Protein 2CVI (pdb70)

Secondary structure (DSSP, 8-state):
-EEEEEEEEE-TT-HHHHHHHHHTSTTEEEEEE-BSS-SEEEEEEESSHHHHHHIIIIIGGG-TTEEEEEEEEEEEETTTT--/-EEEEEEEEESTT-HHHHHHHHHTSTTEEEEEEEESSSSEEEEEEESSHHHHHHHHHHTGGG-TTEEEEEEEEEE--TTTT--

B-factor: mean 21.87, std 7.68, range [12.32, 64.28]

Structure (mmCIF, N/CA/C/O backbone):
data_2CVI
#
_entry.id   2CVI
#
_cell.length_a   61.972
_cell.length_b   61.972
_cell.length_c   75.797
_cell.angle_alpha   90.00
_cell.angle_beta   90.00
_cell.angle_gamma   120.00
#
_symmetry.space_group_name_H-M   'P 32 2 1'
#
loop_
_entity.id
_entity.type
_entity.pdbx_description
1 polymer '75aa long hypothetical regulatory protein AsnC'
2 non-polymer 'POTASSIUM ION'
3 non-polymer (4S)-2-METHYL-2,4-PENTANEDIOL
4 water water
#
loop_
_atom_site.group_PDB
_atom_site.id
_atom_site.type_symbol
_atom_site.label_atom_id
_atom_site.label_alt_id
_atom_site.label_comp_id
_atom_site.label_asym_id
_atom_site.label_entity_id
_atom_site.label_seq_id
_atom_site.pdbx_PDB_ins_code
_atom_site.Cartn_x
_atom_site.Cartn_y
_atom_site.Cartn_z
_atom_site.occupancy
_atom_site.B_iso_or_equiv
_atom_site.auth_seq_id
_atom_site.auth_comp_id
_atom_site.auth_asym_id
_atom_site.auth_atom_id
_atom_site.pdbx_PDB_model_num
ATOM 1 N N . MET A 1 1 ? -30.466 22.768 -3.684 1.00 27.40 1 MET A N 1
ATOM 2 C CA . MET A 1 1 ? -31.586 21.793 -3.523 1.00 25.15 1 MET A CA 1
ATOM 3 C C . MET A 1 1 ? -31.038 20.645 -2.662 1.00 24.60 1 MET A C 1
ATOM 4 O O . MET A 1 1 ? -29.851 20.322 -2.757 1.00 25.39 1 MET A O 1
ATOM 9 N N . VAL A 1 2 ? -31.889 20.074 -1.808 1.00 19.97 2 VAL A N 1
ATOM 10 C CA . VAL A 1 2 ? -31.496 18.949 -0.955 1.00 19.09 2 VAL A CA 1
ATOM 11 C C . VAL A 1 2 ? -32.066 17.674 -1.567 1.00 17.51 2 VAL A C 1
ATOM 12 O O . VAL A 1 2 ? -33.227 17.649 -1.986 1.00 17.74 2 VAL A O 1
ATOM 16 N N . THR A 1 3 ? -31.258 16.614 -1.602 1.00 17.45 3 THR A N 1
ATOM 17 C CA . THR A 1 3 ? -31.646 15.330 -2.152 1.00 16.06 3 THR A CA 1
ATOM 18 C C . THR A 1 3 ? -31.557 14.318 -1.012 1.00 14.65 3 THR A C 1
ATOM 19 O O . THR A 1 3 ? -30.573 14.288 -0.283 1.00 15.01 3 THR A O 1
ATOM 23 N N . ALA A 1 4 ? -32.587 13.496 -0.869 1.00 14.85 4 ALA A N 1
ATOM 24 C CA . ALA A 1 4 ? -32.570 12.512 0.213 1.00 13.96 4 ALA A CA 1
ATOM 25 C C . ALA A 1 4 ? -33.344 11.261 -0.149 1.00 14.24 4 ALA A C 1
ATOM 26 O O . ALA A 1 4 ? -34.189 11.279 -1.027 1.00 14.28 4 ALA A O 1
ATOM 28 N N . PHE A 1 5 ? -33.010 10.159 0.509 1.00 12.77 5 PHE A N 1
ATOM 29 C CA . PHE A 1 5 ? -33.750 8.921 0.336 1.00 12.87 5 PHE A CA 1
ATOM 30 C C . PHE A 1 5 ? -34.427 8.645 1.666 1.00 15.22 5 PHE A C 1
ATOM 31 O O . PHE A 1 5 ? -33.771 8.671 2.715 1.00 16.72 5 PHE A O 1
ATOM 39 N N . ILE A 1 6 ? -35.735 8.431 1.626 1.00 14.43 6 ILE A N 1
ATOM 40 C CA . ILE A 1 6 ? -36.474 8.131 2.854 1.00 14.35 6 ILE A CA 1
ATOM 41 C C . ILE A 1 6 ? -36.816 6.632 2.815 1.00 13.58 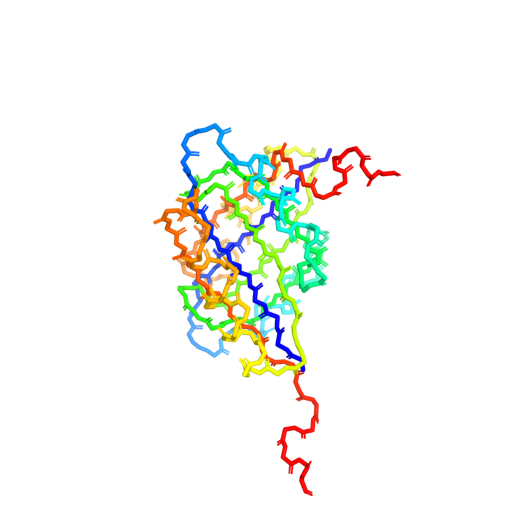6 ILE A C 1
ATOM 42 O O . ILE A 1 6 ? -37.498 6.191 1.871 1.00 14.54 6 ILE A O 1
ATOM 47 N N . LEU A 1 7 ? -36.335 5.862 3.787 1.00 12.78 7 LEU A N 1
ATOM 48 C CA . LEU A 1 7 ? -36.589 4.419 3.865 1.00 13.78 7 LEU A CA 1
ATOM 49 C C . LEU A 1 7 ? -37.774 4.257 4.793 1.00 13.76 7 LEU A C 1
ATOM 50 O O . LEU A 1 7 ? -37.769 4.810 5.892 1.00 14.55 7 LEU A O 1
ATOM 55 N N . MET A 1 8 ? -38.781 3.502 4.364 1.00 12.66 8 MET A N 1
ATOM 56 C CA . MET A 1 8 ? -40.017 3.379 5.118 1.00 13.08 8 MET A CA 1
ATOM 57 C C . MET A 1 8 ? -40.459 1.983 5.469 1.00 13.67 8 MET A C 1
ATOM 58 O O . MET A 1 8 ? -40.279 1.046 4.683 1.00 13.58 8 MET A O 1
ATOM 63 N N . VAL A 1 9 ? -41.055 1.866 6.665 1.00 14.32 9 VAL A N 1
ATOM 64 C CA . VAL A 1 9 ? -41.676 0.622 7.150 1.00 16.22 9 VAL A CA 1
ATOM 65 C C . VAL A 1 9 ? -43.156 0.930 7.008 1.00 16.95 9 VAL A C 1
ATOM 66 O O . VAL A 1 9 ? -43.644 1.978 7.426 1.00 16.43 9 VAL A O 1
ATOM 70 N N . THR A 1 10 ? -43.910 0.063 6.356 1.00 16.32 10 THR A N 1
ATOM 71 C CA . THR A 1 10 ? -45.323 0.321 6.205 1.00 16.49 10 THR A CA 1
ATOM 72 C C . THR A 1 10 ? -46.129 -0.876 6.672 1.00 17.02 10 THR A C 1
ATOM 73 O O . THR A 1 10 ? -45.598 -1.982 6.768 1.00 17.13 10 THR A O 1
ATOM 77 N N . ALA A 1 11 ? -47.392 -0.631 6.967 1.00 17.51 11 ALA A N 1
ATOM 78 C CA . ALA A 1 11 ? -48.313 -1.711 7.323 1.00 18.65 11 ALA A CA 1
ATOM 79 C C . ALA A 1 11 ? -48.404 -2.581 6.056 1.00 19.82 11 ALA A C 1
ATOM 80 O O . ALA A 1 11 ? -48.353 -2.080 4.937 1.00 17.80 11 ALA A O 1
ATOM 82 N N . ALA A 1 12 ? -48.563 -3.888 6.230 1.00 19.47 12 ALA A N 1
ATOM 83 C CA . ALA A 1 12 ? -48.611 -4.767 5.047 1.00 20.69 12 ALA A CA 1
ATOM 84 C C . ALA A 1 12 ? -49.848 -4.539 4.155 1.00 23.50 12 ALA A C 1
ATOM 85 O O . ALA A 1 12 ? -50.933 -4.293 4.658 1.00 25.09 12 ALA A O 1
ATOM 87 N N . GLY A 1 13 ? -49.632 -4.593 2.834 1.00 24.70 13 GLY A N 1
ATOM 88 C CA . GLY A 1 13 ? -50.695 -4.392 1.863 1.00 27.97 13 GLY A CA 1
ATOM 89 C C . GLY A 1 13 ? -50.966 -2.945 1.450 1.00 29.40 13 GLY A C 1
ATOM 90 O O . GLY A 1 13 ? -51.766 -2.681 0.543 1.00 29.85 13 GLY A O 1
ATOM 91 N N . LYS A 1 14 ? -50.300 -2.002 2.107 1.00 29.23 14 LYS A N 1
ATOM 92 C CA . LYS A 1 14 ? -50.490 -0.588 1.796 1.00 30.61 14 LYS A CA 1
ATOM 93 C C . LYS A 1 14 ? -49.374 0.060 0.963 1.00 30.05 14 LYS A C 1
ATOM 94 O O . LYS A 1 14 ? -49.435 1.251 0.647 1.00 28.79 14 LYS A O 1
ATOM 100 N N . GLU A 1 15 ? -48.365 -0.724 0.602 1.00 29.97 15 GLU A N 1
ATOM 101 C CA . GLU A 1 15 ? -47.217 -0.235 -0.170 1.00 31.09 15 GLU A CA 1
ATOM 102 C C . GLU A 1 15 ? -47.526 0.555 -1.436 1.00 30.63 15 GLU A C 1
ATOM 103 O O . GLU A 1 15 ? -47.042 1.689 -1.608 1.00 29.96 15 GLU A O 1
ATOM 109 N N . ARG A 1 16 ? -48.303 -0.050 -2.328 1.00 30.32 16 ARG A N 1
ATOM 110 C CA . ARG A 1 16 ? -48.652 0.575 -3.595 1.00 31.61 16 ARG A CA 1
ATOM 111 C C . ARG A 1 16 ? -49.583 1.770 -3.429 1.00 31.54 16 ARG A C 1
ATOM 112 O O . ARG A 1 16 ? -49.432 2.760 -4.161 1.00 29.69 16 ARG A O 1
ATOM 120 N N . GLU A 1 17 ? -50.544 1.667 -2.498 1.00 31.11 17 GLU A N 1
ATOM 121 C CA . GLU A 1 17 ? -51.501 2.748 -2.201 1.00 31.47 17 GLU A CA 1
ATOM 122 C C . GLU A 1 17 ? -50.722 3.970 -1.766 1.00 29.89 17 GLU A C 1
ATOM 123 O O . GLU A 1 17 ? -50.973 5.088 -2.235 1.00 28.48 17 GLU A O 1
ATOM 129 N N . VAL A 1 18 ? -49.795 3.742 -0.840 1.00 27.46 18 VAL A N 1
ATOM 130 C CA . VAL A 1 18 ? -48.921 4.778 -0.305 1.00 27.91 18 VAL A CA 1
ATOM 131 C C . VAL A 1 18 ? -47.973 5.247 -1.408 1.00 23.44 18 VAL A C 1
ATOM 132 O O . VAL A 1 18 ? -47.721 6.426 -1.540 1.00 23.94 18 VAL A O 1
ATOM 136 N N . MET A 1 19 ? -47.431 4.297 -2.169 1.00 25.63 19 MET A N 1
ATOM 137 C CA . MET A 1 19 ? -46.488 4.600 -3.251 1.00 25.09 19 MET A CA 1
ATOM 138 C C . MET A 1 19 ? -47.169 5.560 -4.236 1.00 23.91 19 MET A C 1
ATOM 139 O O . MET A 1 19 ? -46.589 6.551 -4.657 1.00 23.77 19 MET A O 1
ATOM 144 N N . GLU A 1 20 ? -48.420 5.298 -4.581 1.00 23.63 20 GLU A N 1
ATOM 145 C CA . GLU A 1 20 ? -49.072 6.204 -5.509 1.00 23.82 20 GLU A CA 1
ATOM 146 C C . GLU A 1 20 ? -49.381 7.553 -4.895 1.00 22.43 20 GLU A C 1
ATOM 147 O O . GLU A 1 20 ? -49.278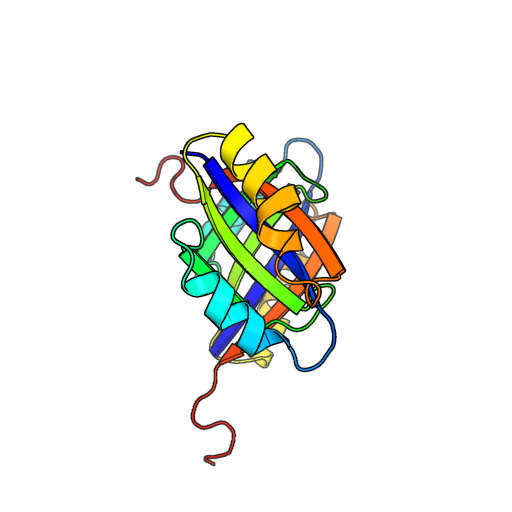 8.585 -5.571 1.00 21.96 20 GLU A O 1
ATOM 153 N N . LYS A 1 21 ? -49.744 7.582 -3.613 1.00 21.25 21 LYS A N 1
ATOM 154 C CA . LYS A 1 21 ? -49.976 8.872 -2.987 1.00 21.06 21 LYS A CA 1
ATOM 155 C C . LYS A 1 21 ? -48.660 9.618 -2.880 1.00 20.06 21 LYS A C 1
ATOM 156 O O . LYS A 1 21 ? -48.622 10.839 -3.023 1.00 21.32 21 LYS A O 1
ATOM 162 N N . LEU A 1 22 ? -47.579 8.881 -2.615 1.00 19.78 22 LEU A N 1
ATOM 163 C CA . LEU A 1 22 ? -46.270 9.515 -2.504 1.00 20.49 22 LEU A CA 1
ATOM 164 C C . LEU A 1 22 ? -45.806 10.067 -3.833 1.00 20.21 22 LEU A C 1
ATOM 165 O O . LEU A 1 22 ? -45.384 11.193 -3.914 1.00 18.63 22 LEU A O 1
ATOM 170 N N . LEU A 1 23 ? -45.892 9.251 -4.886 1.00 19.65 23 LEU A N 1
ATOM 171 C CA . LEU A 1 23 ? -45.437 9.692 -6.189 1.00 20.52 23 LEU A CA 1
ATOM 172 C C . LEU A 1 23 ? -46.177 10.924 -6.693 1.00 20.66 23 LEU A C 1
ATOM 173 O O . LEU A 1 23 ? -45.642 11.693 -7.489 1.00 22.46 23 LEU A O 1
ATOM 178 N N . ALA A 1 24 ? -47.411 11.119 -6.223 1.00 20.45 24 ALA A N 1
ATOM 179 C CA . ALA A 1 24 ? -48.194 12.275 -6.664 1.00 19.95 24 ALA A CA 1
ATOM 180 C C . ALA A 1 24 ? -47.712 13.559 -6.010 1.00 21.39 24 ALA A C 1
ATOM 181 O O . ALA A 1 24 ? -48.049 14.655 -6.436 1.00 20.77 24 ALA A O 1
ATOM 183 N N . MET A 1 25 ? -46.890 13.414 -4.967 1.00 21.88 25 MET A N 1
ATOM 184 C CA . MET A 1 25 ? -46.403 14.611 -4.274 1.00 22.81 25 MET A CA 1
ATOM 185 C C . MET A 1 25 ? -45.253 15.237 -5.031 1.00 22.78 25 MET A C 1
ATOM 186 O O . MET A 1 25 ? -44.334 14.556 -5.497 1.00 21.18 25 MET A O 1
ATOM 191 N N . PRO A 1 26 ? -45.260 16.567 -5.149 1.00 23.87 26 PRO A N 1
ATOM 192 C CA . PRO A 1 26 ? -44.179 17.204 -5.887 1.00 22.96 26 PRO A CA 1
ATOM 193 C C . PRO A 1 26 ? -42.739 16.946 -5.408 1.00 22.33 26 PRO A C 1
ATOM 194 O O . PRO A 1 26 ? -41.820 16.884 -6.205 1.00 23.56 26 PRO A O 1
ATOM 198 N N . GLU A 1 27 ? -42.570 16.757 -4.111 1.00 20.75 27 GLU A N 1
ATOM 199 C CA . GLU A 1 27 ? -41.247 16.503 -3.578 1.00 20.58 27 GLU A CA 1
ATOM 200 C C . GLU A 1 27 ? -40.704 15.120 -3.956 1.00 19.46 27 GLU A C 1
ATOM 201 O O . GLU A 1 27 ? -39.492 14.921 -3.975 1.00 16.60 27 GLU A O 1
ATOM 207 N N . VAL A 1 28 ? -41.614 14.172 -4.186 1.00 16.80 28 VAL A N 1
ATOM 208 C CA . VAL A 1 28 ? -41.241 12.798 -4.455 1.00 16.38 28 VAL A CA 1
ATOM 209 C C . VAL A 1 28 ? -40.900 12.578 -5.911 1.00 16.05 28 VAL A C 1
ATOM 210 O O . VAL A 1 28 ? -41.764 12.759 -6.791 1.00 17.23 28 VAL A O 1
ATOM 214 N N . LYS A 1 29 ? -39.654 12.171 -6.145 1.00 14.95 29 LYS A N 1
ATOM 215 C CA . LYS A 1 29 ? -39.178 11.981 -7.506 1.00 16.02 29 LYS A CA 1
ATOM 216 C C . LYS A 1 29 ? -39.164 10.558 -7.987 1.00 17.12 29 LYS A C 1
ATOM 217 O O . LYS A 1 29 ? -39.328 10.305 -9.194 1.00 18.61 29 LYS A O 1
ATOM 223 N N . GLU A 1 30 ? -38.963 9.618 -7.065 1.00 16.23 30 GLU A N 1
ATOM 224 C CA . GLU A 1 30 ? -38.933 8.199 -7.403 1.00 16.25 30 GLU A CA 1
ATOM 225 C C . GLU A 1 30 ? -39.394 7.456 -6.167 1.00 16.31 30 GLU A C 1
ATOM 226 O O . GLU A 1 30 ? -39.193 7.929 -5.052 1.00 16.45 30 GLU A O 1
ATOM 232 N N . ALA A 1 31 ? -40.010 6.300 -6.374 1.00 16.46 31 ALA A N 1
ATOM 233 C CA . ALA A 1 31 ? -40.469 5.458 -5.276 1.00 17.12 31 ALA A CA 1
ATOM 234 C C . ALA A 1 31 ? -40.357 3.996 -5.722 1.00 16.60 31 ALA A C 1
ATOM 235 O O . ALA A 1 31 ? -40.587 3.640 -6.904 1.00 18.11 31 ALA A O 1
ATOM 237 N N . TYR A 1 32 ? -39.965 3.140 -4.776 1.00 16.00 32 TYR A N 1
ATOM 238 C CA . TYR A 1 32 ? -39.824 1.722 -5.048 1.00 15.76 32 TYR A CA 1
ATOM 239 C C . TYR A 1 32 ? -40.333 0.890 -3.906 1.00 15.62 32 TYR A C 1
ATOM 240 O O . TYR A 1 32 ? -39.976 1.123 -2.754 1.00 16.10 32 TYR A O 1
ATOM 249 N N . VAL A 1 33 ? -41.178 -0.069 -4.236 1.00 15.17 33 VAL A N 1
ATOM 250 C CA . VAL A 1 33 ? -41.594 -1.089 -3.253 1.00 14.97 33 VAL A CA 1
ATOM 251 C C . VAL A 1 33 ? -40.397 -2.042 -3.236 1.00 15.80 33 VAL A C 1
ATOM 252 O O . VAL A 1 33 ? -39.883 -2.472 -4.284 1.00 15.74 33 VAL A O 1
ATOM 256 N N . VAL A 1 34 ? -39.947 -2.405 -2.038 1.00 13.69 34 VAL A N 1
ATOM 257 C CA . VAL A 1 34 ? -38.781 -3.268 -1.904 1.00 13.32 34 VAL A CA 1
ATOM 258 C C . VAL A 1 34 ? -38.954 -4.291 -0.800 1.00 12.94 34 VAL A C 1
ATOM 259 O O . VAL A 1 34 ? -39.843 -4.172 0.093 1.00 14.25 34 VAL A O 1
ATOM 263 N N . TYR A 1 35 ? -38.107 -5.317 -0.881 1.00 14.57 35 TYR A N 1
ATOM 264 C CA . TYR A 1 35 ? -38.040 -6.350 0.156 1.00 14.58 35 TYR A CA 1
ATOM 265 C C . TYR A 1 35 ? -36.690 -6.249 0.859 1.00 15.75 35 TYR A C 1
ATOM 266 O O . TYR A 1 35 ? -35.642 -6.140 0.216 1.00 15.81 35 TYR A O 1
ATOM 275 N N . GLY A 1 36 ? -36.721 -6.305 2.184 1.00 15.16 36 GLY A N 1
ATOM 276 C CA . GLY A 1 36 ? -35.510 -6.185 2.961 1.00 16.80 36 GLY A CA 1
ATOM 277 C C . GLY A 1 36 ? -35.894 -5.575 4.305 1.00 16.87 36 GLY A C 1
ATOM 278 O O . GLY A 1 36 ? -37.010 -5.772 4.762 1.00 18.32 36 GLY A O 1
ATOM 279 N N . GLU A 1 37 ? -34.988 -4.820 4.908 1.00 16.74 37 GLU A N 1
ATOM 280 C CA . GLU A 1 37 ? -35.213 -4.155 6.197 1.00 18.21 37 GLU A CA 1
ATOM 281 C C . GLU A 1 37 ? -36.360 -3.130 6.111 1.00 18.21 37 GLU A C 1
ATOM 282 O O . GLU A 1 37 ? -37.097 -2.875 7.076 1.00 17.76 37 GLU A O 1
ATOM 288 N N . TYR A 1 38 ? -36.499 -2.498 4.948 1.00 15.59 38 TYR A N 1
ATOM 289 C CA . TYR A 1 38 ? -37.560 -1.536 4.722 1.00 15.93 38 TYR A CA 1
ATOM 290 C C . TYR A 1 38 ? -38.478 -2.021 3.607 1.00 15.13 38 TYR A C 1
ATOM 291 O O . TYR A 1 38 ? -38.102 -2.904 2.813 1.00 17.53 38 TYR A O 1
ATOM 300 N N . ASP A 1 39 ? -39.680 -1.457 3.566 1.00 13.89 39 ASP A N 1
ATOM 301 C CA . ASP A 1 39 ? -40.708 -1.794 2.588 1.00 12.73 39 ASP A CA 1
ATOM 302 C C . ASP A 1 39 ? -40.806 -0.893 1.393 1.00 14.81 39 ASP A C 1
ATOM 303 O O . ASP A 1 39 ? -41.314 -1.297 0.334 1.00 14.71 39 ASP A O 1
ATOM 308 N N . LEU A 1 40 ? -40.407 0.362 1.595 1.00 14.26 40 LEU A N 1
ATOM 309 C CA . LEU A 1 40 ? -40.499 1.341 0.524 1.00 16.29 40 LEU A CA 1
ATOM 310 C C . LEU A 1 40 ? -39.315 2.278 0.595 1.00 16.29 40 LEU A C 1
ATOM 311 O O . LEU A 1 40 ? -38.856 2.617 1.677 1.00 17.39 40 LEU A O 1
ATOM 316 N N . ILE A 1 41 ? -38.787 2.661 -0.566 1.00 14.89 41 ILE A N 1
ATOM 317 C CA . ILE A 1 41 ? -37.691 3.629 -0.624 1.00 15.34 41 ILE A CA 1
ATOM 318 C C . ILE A 1 41 ? -38.159 4.745 -1.547 1.00 15.86 41 ILE A C 1
ATOM 319 O O . ILE A 1 41 ? -38.613 4.499 -2.657 1.00 15.15 41 ILE A O 1
ATOM 324 N N . VAL A 1 42 ? -38.029 5.978 -1.085 1.00 14.09 42 VAL A N 1
ATOM 325 C CA . VAL A 1 42 ? -38.471 7.117 -1.870 1.00 15.68 42 VAL A CA 1
ATOM 326 C C . VAL A 1 42 ? -37.342 8.138 -1.982 1.00 14.95 42 VAL A C 1
ATOM 327 O O . VAL A 1 42 ? -36.602 8.377 -1.015 1.00 15.68 42 VAL A O 1
ATOM 331 N N . LYS A 1 43 ? -37.143 8.683 -3.180 1.00 12.86 43 LYS A N 1
ATOM 332 C CA . LYS A 1 43 ? -36.110 9.701 -3.399 1.00 14.24 43 LYS A CA 1
ATOM 333 C C . LYS A 1 43 ? -36.871 11.016 -3.444 1.00 15.53 43 LYS A C 1
ATOM 334 O O . LYS A 1 43 ? -37.809 11.179 -4.226 1.00 15.66 43 LYS A O 1
ATOM 340 N N . VAL A 1 44 ? -36.467 11.953 -2.591 1.00 14.58 44 VAL A N 1
ATOM 341 C CA . VAL A 1 44 ? -37.085 13.277 -2.562 1.00 15.34 44 VAL A CA 1
ATOM 342 C C . VAL A 1 44 ? -36.050 14.374 -2.777 1.00 16.70 44 VAL A C 1
ATOM 343 O O . VAL A 1 44 ? -34.853 14.209 -2.521 1.00 15.92 44 VAL A O 1
ATOM 347 N N . GLU A 1 45 ? -36.534 15.479 -3.337 1.00 16.03 45 GLU A N 1
ATOM 348 C CA . GLU A 1 45 ? -35.733 16.689 -3.520 1.00 16.69 45 GLU A CA 1
ATOM 349 C C . GLU A 1 45 ? -36.580 17.844 -2.951 1.00 17.35 45 GLU A C 1
ATOM 350 O O . GLU A 1 45 ? -37.775 17.974 -3.250 1.00 18.62 45 GLU A O 1
ATOM 356 N N . THR A 1 46 ? -35.950 18.666 -2.122 1.00 16.43 46 THR A N 1
ATOM 357 C CA . THR A 1 46 ? -36.604 19.819 -1.495 1.00 16.77 46 THR A CA 1
ATOM 358 C C . THR A 1 46 ? -35.683 21.032 -1.587 1.00 16.86 46 THR A C 1
ATOM 359 O O . THR A 1 46 ? -34.479 20.887 -1.789 1.00 17.72 46 THR A O 1
ATOM 363 N N . ASP A 1 47 ? -36.242 22.229 -1.421 1.00 18.42 47 ASP A N 1
ATOM 364 C CA . ASP A 1 47 ? -35.425 23.431 -1.514 1.00 20.69 47 ASP A CA 1
ATOM 365 C C . ASP A 1 47 ? -34.394 23.538 -0.399 1.00 20.20 47 ASP A C 1
ATOM 366 O O . ASP A 1 47 ? -33.236 23.921 -0.611 1.00 23.03 47 ASP A O 1
ATOM 371 N N . THR A 1 48 ? -34.838 23.220 0.802 1.00 17.36 48 THR A N 1
ATOM 372 C CA . THR A 1 48 ? -34.038 23.334 2.001 1.00 17.33 48 THR A CA 1
ATOM 373 C C . THR A 1 48 ? -34.213 22.125 2.898 1.00 17.80 48 THR A C 1
ATOM 374 O O . THR A 1 48 ? -35.132 21.297 2.705 1.00 16.69 48 THR A O 1
ATOM 378 N N . LEU A 1 49 ? -33.333 22.014 3.883 1.00 16.31 49 LEU A N 1
ATOM 379 C CA . LEU A 1 49 ? -33.449 20.962 4.891 1.00 17.62 49 LEU A CA 1
ATOM 380 C C . LEU A 1 49 ? -34.703 21.154 5.727 1.00 17.51 49 LEU A C 1
ATOM 381 O O . LEU A 1 49 ? -35.351 20.184 6.145 1.00 17.77 49 LEU A O 1
ATOM 386 N N . LYS A 1 50 ? -35.066 22.403 6.002 1.00 16.08 50 LYS A N 1
ATOM 387 C CA . LYS A 1 50 ? -36.259 22.659 6.771 1.00 17.65 50 LYS A CA 1
ATOM 388 C C . LYS A 1 50 ? -37.463 22.079 6.023 1.00 16.55 50 LYS A C 1
ATOM 389 O O . LYS A 1 50 ? -38.355 21.483 6.629 1.00 16.82 50 LYS A O 1
ATOM 395 N N . ASP A 1 51 ? -37.476 22.237 4.702 1.00 17.39 51 ASP A N 1
ATOM 396 C CA . ASP A 1 51 ? -38.573 21.681 3.913 1.00 17.02 51 ASP A CA 1
ATOM 397 C C . ASP A 1 51 ? -38.584 20.150 3.999 1.00 16.08 51 ASP A C 1
ATOM 398 O O . ASP A 1 51 ? -39.647 19.531 4.088 1.00 16.21 51 ASP A O 1
ATOM 403 N N . LEU A 1 52 ? -37.412 19.543 3.938 1.00 15.48 52 LEU A N 1
ATOM 404 C CA . LEU A 1 52 ? -37.343 18.086 4.051 1.00 13.71 52 LEU A CA 1
ATOM 405 C C . LEU A 1 52 ? -37.843 17.634 5.428 1.00 15.03 52 LEU A C 1
ATOM 406 O O . LEU A 1 52 ? -38.548 16.633 5.520 1.00 15.06 52 LEU A O 1
ATOM 411 N N . ASP A 1 53 ? -37.448 18.340 6.485 1.00 14.64 53 ASP A N 1
ATOM 412 C CA . ASP A 1 53 ? -37.859 17.999 7.834 1.00 15.09 53 ASP A CA 1
ATOM 413 C C . ASP A 1 53 ? -39.372 18.043 7.957 1.00 15.68 53 ASP A C 1
ATOM 414 O O . ASP A 1 53 ? -39.989 17.141 8.537 1.00 17.18 53 ASP A O 1
ATOM 419 N N . GLN A 1 54 ? -39.986 19.084 7.401 1.00 16.20 54 GLN A N 1
ATOM 420 C CA . GLN A 1 54 ? -41.426 19.197 7.456 1.00 18.32 54 GLN A CA 1
ATOM 421 C C . GLN A 1 54 ? -42.091 18.100 6.654 1.00 16.98 54 GLN A C 1
ATOM 422 O O . GLN A 1 54 ? -43.129 17.582 7.066 1.00 18.30 54 GLN A O 1
ATOM 428 N N . PHE A 1 55 ? -41.514 17.717 5.525 1.00 15.29 55 PHE A N 1
ATOM 429 C CA . PHE A 1 55 ? -42.093 16.626 4.749 1.00 17.08 55 PHE A CA 1
ATOM 430 C C . PHE A 1 55 ? -42.095 15.339 5.571 1.00 16.34 55 PHE A C 1
ATOM 431 O O . PHE A 1 55 ? -43.101 14.618 5.604 1.00 15.62 55 PHE A O 1
ATOM 439 N N . ILE A 1 56 ? -40.964 15.036 6.207 1.00 15.49 56 ILE A N 1
ATOM 440 C CA . ILE A 1 56 ? -40.820 13.822 6.994 1.00 15.30 56 ILE A CA 1
ATOM 441 C C . ILE A 1 56 ? -41.697 13.788 8.236 1.00 16.41 56 ILE A C 1
ATOM 442 O O . ILE A 1 56 ? -42.303 12.762 8.523 1.00 15.91 56 ILE A O 1
ATOM 447 N N . THR A 1 57 ? -41.784 14.887 8.977 1.00 18.23 57 THR A N 1
ATOM 448 C CA . THR A 1 57 ? -42.565 14.798 10.210 1.00 18.39 57 THR A CA 1
ATOM 449 C C . THR A 1 57 ? -44.032 15.209 10.072 1.00 18.70 57 THR A C 1
ATOM 450 O O . THR A 1 57 ? -44.899 14.688 10.809 1.00 20.66 57 THR A O 1
ATOM 454 N N . GLU A 1 58 ? -44.342 16.064 9.108 1.00 17.60 58 GLU A N 1
ATOM 455 C CA . GLU A 1 5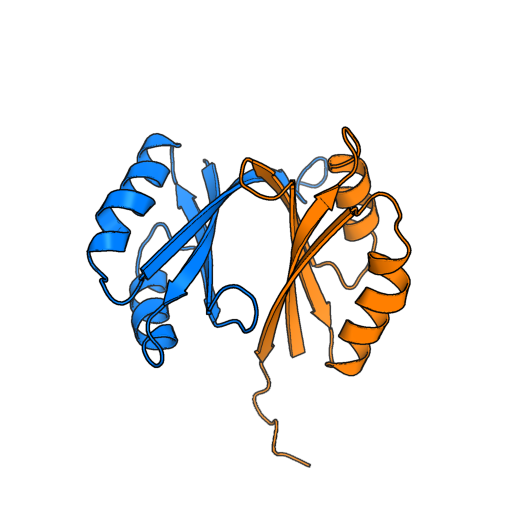8 ? -45.735 16.448 8.891 1.00 18.05 58 GLU A CA 1
ATOM 456 C C . GLU A 1 58 ? -46.441 15.726 7.753 1.00 19.26 58 GLU A C 1
ATOM 457 O O . GLU A 1 58 ? -47.467 15.092 7.976 1.00 18.48 58 GLU A O 1
ATOM 463 N N . LYS A 1 59 ? -45.903 15.833 6.542 1.00 18.83 59 LYS A N 1
ATOM 464 C CA . LYS A 1 59 ? -46.575 15.210 5.400 1.00 18.47 59 LYS A CA 1
ATOM 465 C C . LYS A 1 59 ? -46.708 13.703 5.527 1.00 18.40 59 LYS A C 1
ATOM 466 O O . LYS A 1 59 ? -47.760 13.154 5.234 1.00 18.96 59 LYS A O 1
ATOM 472 N N . ILE A 1 60 ? -45.651 13.023 5.960 1.00 16.93 60 ILE A N 1
ATOM 473 C CA . ILE A 1 60 ? -45.726 11.575 6.098 1.00 17.77 60 ILE A CA 1
ATOM 474 C C . ILE A 1 60 ? -46.758 11.156 7.145 1.00 18.24 60 ILE A C 1
ATOM 475 O O . ILE A 1 60 ? -47.381 10.101 7.000 1.00 17.90 60 ILE A O 1
ATOM 480 N N . ARG A 1 61 ? -46.975 11.981 8.176 1.00 16.23 61 ARG A N 1
ATOM 481 C CA . ARG A 1 61 ? -47.989 11.637 9.167 1.00 17.03 61 ARG A CA 1
ATOM 482 C C . ARG A 1 61 ? -49.431 11.691 8.649 1.00 17.38 61 ARG A C 1
ATOM 483 O O . ARG A 1 61 ? -50.356 11.277 9.356 1.00 18.91 61 ARG A O 1
ATOM 491 N N . LYS A 1 62 ? -49.632 12.188 7.427 1.00 17.59 62 LYS A N 1
ATOM 492 C CA . LYS A 1 62 ? -50.984 12.197 6.835 1.00 19.49 62 LYS A CA 1
ATOM 493 C C . LYS A 1 62 ? -51.314 10.786 6.365 1.00 21.73 62 LYS A C 1
ATOM 494 O O . LYS A 1 62 ? -52.472 10.493 6.054 1.00 23.59 62 LYS A O 1
ATOM 500 N N . MET A 1 63 ? -50.303 9.911 6.316 1.00 20.70 63 MET A N 1
ATOM 501 C CA . MET A 1 63 ? -50.484 8.524 5.887 1.00 20.79 63 MET A CA 1
ATOM 502 C C . MET A 1 63 ? -50.093 7.608 7.034 1.00 21.94 63 MET A C 1
ATOM 503 O O . MET A 1 63 ? -48.956 7.153 7.125 1.00 20.55 63 MET A O 1
ATOM 508 N N . PRO A 1 64 ? -51.039 7.297 7.933 1.00 21.89 64 PRO A N 1
ATOM 509 C CA . PRO A 1 64 ? -50.677 6.423 9.054 1.00 22.47 64 PRO A CA 1
ATOM 510 C C . PRO A 1 64 ? -50.240 5.006 8.686 1.00 20.97 64 PRO A C 1
ATOM 511 O O . PRO A 1 64 ? -49.762 4.250 9.527 1.00 21.03 64 PRO A O 1
ATOM 515 N N . GLU A 1 65 ? -50.374 4.682 7.403 1.00 20.56 65 GLU A N 1
ATOM 516 C CA . GLU A 1 65 ? -49.920 3.384 6.924 1.00 20.39 65 GLU A CA 1
ATOM 517 C C . GLU A 1 65 ? -48.382 3.333 7.009 1.00 19.66 65 GLU A C 1
ATOM 518 O O . GLU A 1 65 ? -47.767 2.262 7.042 1.00 19.16 65 GLU A O 1
ATOM 524 N N . ILE A 1 66 ? -47.754 4.505 7.019 1.00 18.07 66 ILE A N 1
ATOM 525 C CA . ILE A 1 66 ? -46.297 4.571 7.122 1.00 17.97 66 ILE A CA 1
ATOM 526 C C . ILE A 1 66 ? -45.953 4.595 8.621 1.00 17.98 66 ILE A C 1
ATOM 527 O O . ILE A 1 66 ? -46.226 5.582 9.321 1.00 20.36 66 ILE A O 1
ATOM 532 N N . GLN A 1 67 ? -45.362 3.523 9.109 1.00 16.27 67 GLN A N 1
ATOM 533 C CA . GLN A 1 67 ? -45.059 3.353 10.544 1.00 16.93 67 GLN A CA 1
ATOM 534 C C . GLN A 1 67 ? -43.710 3.838 11.027 1.00 18.61 67 GLN A C 1
ATOM 535 O O . GLN A 1 67 ? -43.554 4.198 12.217 1.00 19.59 67 GLN A O 1
ATOM 541 N N . MET A 1 68 ? -42.714 3.857 10.133 1.00 17.65 68 MET A N 1
ATOM 542 C CA . MET A 1 68 ? -41.387 4.273 10.526 1.00 18.92 68 MET A CA 1
ATOM 543 C C . MET A 1 68 ? -40.638 4.763 9.303 1.00 18.03 68 MET A C 1
ATOM 544 O O . MET A 1 68 ? -40.832 4.245 8.209 1.00 18.86 68 MET A O 1
ATOM 549 N N . THR A 1 69 ? -39.883 5.835 9.477 1.00 15.60 69 THR A N 1
ATOM 550 C CA . THR A 1 69 ? -39.015 6.300 8.403 1.00 14.91 69 THR A CA 1
ATOM 551 C C . THR A 1 69 ? -37.630 6.588 8.955 1.00 16.16 69 THR A C 1
ATOM 552 O O . THR A 1 69 ? -37.471 6.957 10.143 1.00 15.29 69 THR A O 1
ATOM 556 N N . SER A 1 70 ? -36.635 6.372 8.092 1.00 15.11 70 SER A N 1
ATOM 557 C CA . SER A 1 70 ? -35.224 6.693 8.374 1.00 14.66 70 SER A CA 1
ATOM 558 C C . SER A 1 70 ? -34.758 7.400 7.100 1.00 15.54 70 SER A C 1
ATOM 559 O O . SER A 1 70 ? -34.801 6.808 6.014 1.00 15.73 70 SER A O 1
ATOM 562 N N . THR A 1 71 ? -34.286 8.631 7.224 1.00 15.23 71 THR A N 1
ATOM 563 C CA . THR A 1 71 ? -33.901 9.411 6.038 1.00 15.78 71 THR A CA 1
ATOM 564 C C . THR A 1 71 ? -32.389 9.583 5.896 1.00 16.76 71 THR A C 1
ATOM 565 O O . THR A 1 71 ? -31.690 9.859 6.883 1.00 18.62 71 THR A O 1
ATOM 569 N N . MET A 1 72 ? -31.891 9.384 4.676 1.00 17.06 72 MET A N 1
ATOM 570 C CA . MET A 1 72 ? -30.442 9.501 4.377 1.00 16.85 72 MET A CA 1
ATOM 571 C C . MET A 1 72 ? -30.272 10.759 3.505 1.00 16.26 72 MET A C 1
ATOM 572 O O . MET A 1 72 ? -30.773 10.763 2.384 1.00 15.73 72 MET A O 1
ATOM 577 N N . ILE A 1 73 ? -29.627 11.830 4.010 1.00 14.51 73 ILE A N 1
ATOM 578 C CA . ILE A 1 73 ? -29.415 13.071 3.209 1.00 14.56 73 ILE A CA 1
ATOM 579 C C . ILE A 1 73 ? -28.174 12.927 2.336 1.00 12.58 73 ILE A C 1
ATOM 580 O O . ILE A 1 73 ? -27.090 12.645 2.833 1.00 13.92 73 ILE A O 1
ATOM 585 N N . ALA A 1 74 ? -28.320 13.124 1.033 1.00 12.64 74 ALA A N 1
ATOM 586 C CA . ALA A 1 74 ? -27.152 13.009 0.146 1.00 13.67 74 ALA A CA 1
ATOM 587 C C . ALA A 1 74 ? -26.198 14.194 0.356 1.00 13.62 74 ALA A C 1
ATOM 588 O O . ALA A 1 74 ? -26.632 15.357 0.314 1.00 15.71 74 ALA A O 1
ATOM 590 N N . ILE A 1 75 ? -24.928 13.875 0.609 1.00 12.32 75 ILE A N 1
ATOM 591 C CA . ILE A 1 75 ? -23.907 14.908 0.752 1.00 13.57 75 ILE A CA 1
ATOM 592 C C . ILE A 1 75 ? -22.862 14.790 -0.363 1.00 14.38 75 ILE A C 1
ATOM 593 O O . ILE A 1 75 ? -22.038 15.674 -0.515 1.00 15.82 75 ILE A O 1
ATOM 598 N N . LEU A 1 76 ? -22.895 13.696 -1.132 1.00 14.07 76 LEU A N 1
ATOM 599 C CA . LEU A 1 76 ? -22.018 13.529 -2.291 1.00 13.99 76 LEU A CA 1
ATOM 600 C C . LEU A 1 76 ? -22.707 12.435 -3.130 1.00 14.36 76 LEU A C 1
ATOM 601 O O . LEU A 1 76 ? -23.317 11.502 -2.601 1.00 14.79 76 LEU A O 1
ATOM 606 N N . GLU A 1 77 ? -22.611 12.528 -4.455 1.00 13.38 77 GLU A N 1
ATOM 607 C CA . GLU A 1 77 ? -23.197 11.483 -5.290 1.00 13.98 77 GLU A CA 1
ATOM 608 C C . GLU A 1 77 ? -22.530 11.365 -6.647 1.00 14.20 77 GLU A C 1
ATOM 609 O O . GLU A 1 77 ? -21.479 11.969 -6.871 1.00 14.94 77 GLU A O 1
ATOM 615 N N . HIS A 1 78 ? -23.155 10.622 -7.554 1.00 14.32 78 HIS A N 1
ATOM 616 C CA . HIS A 1 78 ? -22.509 10.291 -8.813 1.00 14.80 78 HIS A CA 1
ATOM 617 C C . HIS A 1 78 ? -22.243 11.395 -9.782 1.00 16.59 78 HIS A C 1
ATOM 618 O O . HIS A 1 78 ? -21.548 11.190 -10.771 1.00 18.98 78 HIS A O 1
ATOM 625 N N . HIS A 1 79 ? -22.767 12.572 -9.503 1.00 14.10 79 HIS A N 1
ATOM 626 C CA . HIS A 1 79 ? -22.460 13.707 -10.345 1.00 14.45 79 HIS A CA 1
ATOM 627 C C . HIS A 1 79 ? -21.204 14.400 -9.883 1.00 14.88 79 HIS A C 1
ATOM 628 O O . HIS A 1 79 ? -20.766 15.360 -10.518 1.00 15.50 79 HIS A O 1
ATOM 635 N N . HIS A 1 80 ? -20.622 13.980 -8.762 1.00 14.83 80 HIS A N 1
ATOM 636 C CA . HIS A 1 80 ? -19.380 14.618 -8.309 1.00 16.34 80 HIS A CA 1
ATOM 637 C C . HIS A 1 80 ? -18.298 14.363 -9.369 1.00 16.87 80 HIS A C 1
ATOM 638 O O . HIS A 1 80 ? -17.973 13.223 -9.702 1.00 18.19 80 HIS A O 1
ATOM 645 N N . HIS A 1 81 ? -17.790 15.473 -9.876 1.00 17.73 81 HIS A N 1
ATOM 646 C CA . HIS A 1 81 ? -16.805 15.560 -10.957 1.00 16.95 81 HIS A CA 1
ATOM 647 C C . HIS A 1 81 ? -17.340 15.009 -12.275 1.00 16.98 81 HIS A C 1
ATOM 648 O O . HIS A 1 81 ? -16.606 14.879 -13.251 1.00 18.22 81 HIS A O 1
ATOM 655 N N . HIS A 1 82 ? -18.613 14.622 -12.276 1.00 16.60 82 HIS A N 1
ATOM 656 C CA . HIS A 1 82 ? -19.250 14.049 -13.473 1.00 15.22 82 HIS A CA 1
ATOM 657 C C . HIS A 1 82 ? -20.596 14.677 -13.714 1.00 14.72 82 HIS A C 1
ATOM 658 O O . HIS A 1 82 ? -21.656 14.053 -13.514 1.00 15.95 82 HIS A O 1
ATOM 665 N N . HIS A 1 83 ? -20.563 15.930 -14.144 1.00 16.62 83 HIS A N 1
ATOM 666 C CA . HIS A 1 83 ? -21.808 16.630 -14.412 1.00 16.20 83 HIS A CA 1
ATOM 667 C C . HIS A 1 83 ? -21.742 17.394 -15.723 1.00 17.14 83 HIS A C 1
ATOM 668 O O . HIS A 1 83 ? -21.044 16.867 -16.610 1.00 16.60 83 HIS A O 1
ATOM 676 N N . MET B 1 1 ? -35.788 -7.586 -14.428 1.00 25.12 1 MET B N 1
ATOM 677 C CA . MET B 1 1 ? -34.597 -6.872 -13.902 1.00 24.49 1 MET B CA 1
ATOM 678 C C . MET B 1 1 ? -34.705 -6.820 -12.386 1.00 23.57 1 MET B C 1
ATOM 679 O O . MET B 1 1 ? -35.801 -6.812 -11.835 1.00 23.55 1 MET B O 1
ATOM 684 N N . VAL B 1 2 ? -33.558 -6.850 -11.735 1.00 19.16 2 VAL B N 1
ATOM 685 C CA . VAL B 1 2 ? -33.503 -6.729 -10.305 1.00 19.82 2 VAL B CA 1
ATOM 686 C C . VAL B 1 2 ? -32.767 -5.428 -9.971 1.00 19.10 2 VAL B C 1
ATOM 687 O O . VAL B 1 2 ? -31.676 -5.187 -10.490 1.00 18.40 2 VAL B O 1
ATOM 691 N N . THR B 1 3 ? -33.360 -4.603 -9.108 1.00 17.16 3 THR B N 1
ATOM 692 C CA . THR B 1 3 ? -32.744 -3.379 -8.605 1.00 18.36 3 THR B CA 1
ATOM 693 C C . THR B 1 3 ? -32.436 -3.604 -7.121 1.00 18.39 3 THR B C 1
ATOM 694 O O . THR B 1 3 ? -33.264 -4.144 -6.366 1.00 19.37 3 THR B O 1
ATOM 698 N N . ALA B 1 4 ? -31.247 -3.257 -6.687 1.00 18.29 4 ALA B N 1
ATOM 699 C CA . ALA B 1 4 ? -30.935 -3.383 -5.284 1.00 17.51 4 ALA B CA 1
ATOM 700 C C . ALA B 1 4 ? -30.479 -2.035 -4.753 1.00 17.16 4 ALA B C 1
ATOM 701 O O . ALA B 1 4 ? -29.673 -1.365 -5.380 1.00 18.50 4 ALA B O 1
ATOM 703 N N . PHE B 1 5 ? -31.036 -1.609 -3.631 1.00 15.26 5 PHE B N 1
ATOM 704 C CA . PHE B 1 5 ? -30.540 -0.428 -2.980 1.00 14.35 5 PHE B CA 1
ATOM 705 C C . PHE B 1 5 ? -29.800 -0.945 -1.774 1.00 14.79 5 PHE B C 1
ATOM 706 O O . PHE B 1 5 ? -30.406 -1.563 -0.871 1.00 17.17 5 PHE B O 1
ATOM 714 N N . ILE B 1 6 ? -28.498 -0.713 -1.733 1.00 14.04 6 ILE B N 1
ATOM 715 C CA . ILE B 1 6 ? -27.704 -1.211 -0.641 1.00 14.56 6 ILE B CA 1
ATOM 716 C C . ILE B 1 6 ? -27.201 -0.065 0.236 1.00 16.21 6 ILE B C 1
ATOM 717 O O . ILE B 1 6 ? -26.458 0.817 -0.235 1.00 15.08 6 ILE B O 1
ATOM 722 N N . LEU B 1 7 ? -27.587 -0.085 1.510 1.00 16.04 7 LEU B N 1
ATOM 723 C CA . LEU B 1 7 ? -27.153 0.909 2.483 1.00 16.26 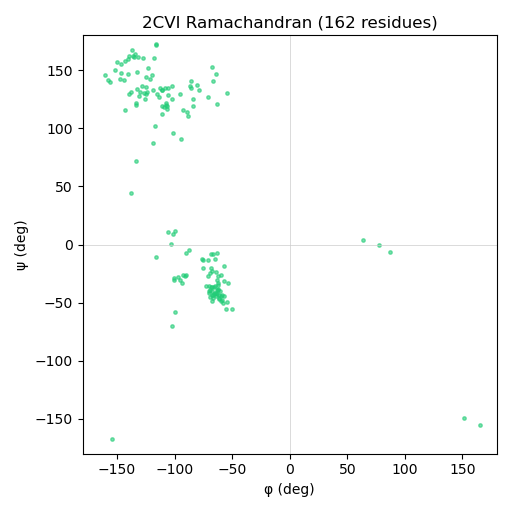7 LEU B CA 1
ATOM 724 C C . LEU B 1 7 ? -25.832 0.351 2.982 1.00 15.93 7 LEU B C 1
ATOM 725 O O . LEU B 1 7 ? -25.725 -0.855 3.179 1.00 16.81 7 LEU B O 1
ATOM 730 N N . MET B 1 8 ? -24.844 1.208 3.209 1.00 15.84 8 MET B N 1
ATOM 731 C CA . MET B 1 8 ? -23.528 0.721 3.622 1.00 15.72 8 MET B CA 1
ATOM 732 C C . MET B 1 8 ? -22.874 1.588 4.663 1.00 16.16 8 MET B C 1
ATOM 733 O O . MET B 1 8 ? -23.051 2.789 4.654 1.00 16.28 8 MET B O 1
ATOM 738 N N . VAL B 1 9 ? -22.103 0.946 5.551 1.00 16.70 9 VAL B N 1
ATOM 739 C CA . VAL B 1 9 ? -21.251 1.656 6.509 1.00 17.31 9 VAL B CA 1
ATOM 740 C C . VAL B 1 9 ? -19.827 1.350 6.024 1.00 17.81 9 VAL B C 1
ATOM 741 O O . VAL B 1 9 ? -19.506 0.197 5.667 1.00 18.19 9 VAL B O 1
ATOM 745 N N . THR B 1 10 ? -18.983 2.377 5.928 1.00 19.07 10 THR B N 1
ATOM 746 C CA . THR B 1 10 ? -17.612 2.153 5.477 1.00 19.53 10 THR B CA 1
ATOM 747 C C . THR B 1 10 ? -16.618 2.492 6.565 1.00 21.79 10 THR B C 1
ATOM 748 O O . THR B 1 10 ? -16.966 3.024 7.616 1.00 22.72 10 THR B O 1
ATOM 752 N N . ALA B 1 11 ? -15.364 2.173 6.285 1.00 21.68 11 ALA B N 1
ATOM 753 C CA . ALA B 1 11 ? -14.313 2.532 7.215 1.00 23.71 11 ALA B CA 1
ATOM 754 C C . ALA B 1 11 ? -14.258 4.060 7.162 1.00 23.60 11 ALA B C 1
ATOM 755 O O . ALA B 1 11 ? -14.598 4.689 6.142 1.00 23.91 11 ALA B O 1
ATOM 757 N N . ALA B 1 12 ? -13.817 4.657 8.263 1.00 24.34 12 ALA B N 1
ATOM 758 C CA . ALA B 1 12 ? -13.702 6.102 8.382 1.00 24.29 12 ALA B CA 1
ATOM 759 C C . ALA B 1 12 ? -12.862 6.679 7.260 1.00 22.55 12 ALA B C 1
ATOM 760 O O . ALA B 1 12 ? -11.763 6.198 6.975 1.00 23.16 12 ALA B O 1
ATOM 762 N N . GLY B 1 13 ? -13.401 7.713 6.625 1.00 21.90 13 GLY B N 1
ATOM 763 C CA . GLY B 1 13 ? -12.709 8.403 5.560 1.00 22.63 13 GLY B CA 1
ATOM 764 C C . GLY B 1 13 ? -12.679 7.741 4.199 1.00 21.63 13 GLY B C 1
ATOM 765 O O . GLY B 1 13 ? -12.124 8.301 3.256 1.00 24.30 13 GLY B O 1
ATOM 766 N N . LYS B 1 14 ? -13.292 6.567 4.099 1.00 20.82 14 LYS B N 1
ATOM 767 C CA . LYS B 1 14 ? -13.296 5.834 2.836 1.00 20.72 14 LYS B CA 1
ATOM 768 C C . LYS B 1 14 ? -14.613 5.968 2.067 1.00 19.27 14 LYS B C 1
ATOM 769 O O . LYS B 1 14 ? -14.816 5.265 1.073 1.00 17.60 14 LYS B O 1
ATOM 775 N N . GLU B 1 15 ? -15.515 6.845 2.506 1.00 17.27 15 GLU B N 1
ATOM 776 C CA . 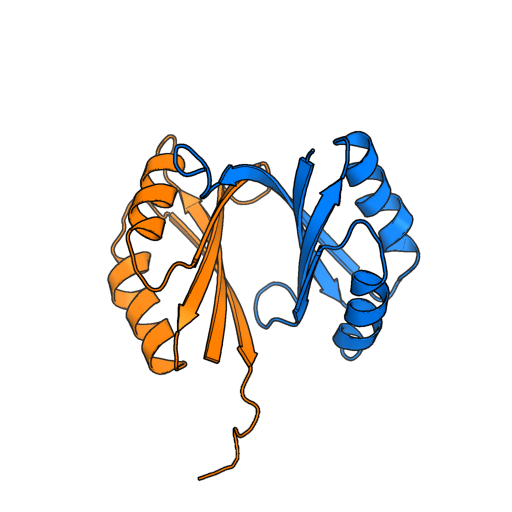GLU B 1 15 ? -16.819 6.965 1.812 1.00 16.52 15 GLU B CA 1
ATOM 777 C C . GLU B 1 15 ? -16.734 7.312 0.338 1.00 16.59 15 GLU B C 1
ATOM 778 O O . GLU B 1 15 ? -17.331 6.638 -0.490 1.00 14.64 15 GLU B O 1
ATOM 784 N N . ARG B 1 16 ? -15.982 8.340 -0.017 1.00 15.11 16 ARG B N 1
ATOM 785 C CA . ARG B 1 16 ? -15.900 8.706 -1.430 1.00 16.34 16 ARG B CA 1
ATOM 786 C C . ARG B 1 16 ? -15.152 7.639 -2.208 1.00 15.77 16 ARG B C 1
ATOM 787 O O . ARG B 1 16 ? -15.500 7.374 -3.355 1.00 16.31 16 ARG B O 1
ATOM 795 N N . GLU B 1 17 ? -14.127 7.041 -1.600 1.00 15.30 17 GLU B N 1
ATOM 796 C CA . GLU B 1 17 ? -13.340 5.994 -2.257 1.00 16.11 17 GLU B CA 1
ATOM 797 C C . GLU B 1 17 ? -14.268 4.836 -2.644 1.00 15.12 17 GLU B C 1
ATOM 798 O O . GLU B 1 17 ? -14.220 4.331 -3.769 1.00 15.98 17 GLU B O 1
ATOM 804 N N . VAL B 1 18 ? -15.088 4.417 -1.687 1.00 16.21 18 VAL B N 1
ATOM 805 C CA . VAL B 1 18 ? -16.032 3.353 -1.954 1.00 14.88 18 VAL B CA 1
ATOM 806 C C . VAL B 1 18 ? -17.052 3.764 -3.010 1.00 14.78 18 VAL B C 1
ATOM 807 O O . VAL B 1 18 ? -17.362 2.988 -3.934 1.00 14.20 18 VAL B O 1
ATOM 811 N N . MET B 1 19 ? -17.576 4.985 -2.896 1.00 14.32 19 MET B N 1
ATOM 812 C CA . MET B 1 19 ? -18.546 5.491 -3.868 1.00 13.90 19 MET B CA 1
ATOM 813 C C . MET B 1 19 ? -17.983 5.393 -5.290 1.00 14.42 19 MET B C 1
ATOM 814 O O . MET B 1 19 ? -18.674 4.895 -6.177 1.00 13.84 19 MET B O 1
ATOM 819 N N . GLU B 1 20 ? -16.756 5.884 -5.511 1.00 14.65 20 GLU B N 1
ATOM 820 C CA . GLU B 1 20 ? -16.196 5.861 -6.857 1.00 16.36 20 GLU B CA 1
ATOM 821 C C . GLU B 1 20 ? -15.772 4.495 -7.343 1.00 17.16 20 GLU B C 1
ATOM 822 O O . GLU B 1 20 ? -15.901 4.220 -8.534 1.00 17.41 20 GLU B O 1
ATOM 828 N N . LYS B 1 21 ? -15.252 3.643 -6.462 1.00 16.05 21 LYS B N 1
ATOM 829 C CA . LYS B 1 21 ? -14.915 2.272 -6.858 1.00 15.63 21 LYS B CA 1
ATOM 830 C C . LYS B 1 21 ? -16.180 1.564 -7.282 1.00 15.92 21 LYS B C 1
ATOM 831 O O . LYS B 1 21 ? -16.169 0.784 -8.252 1.00 16.89 21 LYS B O 1
ATOM 837 N N . LEU B 1 22 ? -17.288 1.806 -6.579 1.00 12.49 22 LEU B N 1
ATOM 838 C CA . LEU B 1 22 ? -18.534 1.162 -6.994 1.00 13.91 22 LEU B CA 1
ATOM 839 C C . LEU B 1 22 ? -19.072 1.736 -8.301 1.00 14.51 22 LEU B C 1
ATOM 840 O O . LEU B 1 22 ? -19.512 0.989 -9.171 1.00 13.82 22 LEU B O 1
ATOM 845 N N . LEU B 1 23 ? -19.016 3.060 -8.464 1.00 13.71 23 LEU B N 1
ATOM 846 C CA . LEU B 1 23 ? -19.519 3.670 -9.691 1.00 14.01 23 LEU B CA 1
ATOM 847 C C . LEU B 1 23 ? -18.734 3.245 -10.920 1.00 15.57 23 LEU B C 1
ATOM 848 O O . LEU B 1 23 ? -19.265 3.313 -12.041 1.00 15.08 23 LEU B O 1
ATOM 853 N N . ALA B 1 24 ? -17.488 2.819 -10.730 1.00 14.83 24 ALA B N 1
ATOM 854 C CA . ALA B 1 24 ? -16.723 2.322 -11.897 1.00 15.99 24 ALA B CA 1
ATOM 855 C C . ALA B 1 24 ? -17.260 0.983 -12.391 1.00 15.89 24 ALA B C 1
ATOM 856 O O . ALA B 1 24 ? -16.920 0.560 -13.523 1.00 17.94 24 ALA B O 1
ATOM 858 N N . MET B 1 25 ? -18.103 0.317 -11.593 1.00 15.39 25 MET B N 1
ATOM 859 C CA . MET B 1 25 ? -18.672 -0.983 -11.972 1.00 16.20 25 MET B CA 1
ATOM 860 C C . MET B 1 25 ? -19.943 -0.762 -12.809 1.00 15.81 25 MET B C 1
ATOM 861 O O . MET B 1 25 ? -20.790 0.079 -12.510 1.00 15.66 25 MET B O 1
ATOM 866 N N . PRO B 1 26 ? -20.098 -1.532 -13.892 1.00 15.65 26 PRO B N 1
ATOM 867 C CA . PRO B 1 26 ? -21.275 -1.334 -14.723 1.00 16.57 26 PRO B CA 1
ATOM 868 C C . PRO B 1 26 ? -22.610 -1.589 -14.081 1.00 15.31 26 PRO B C 1
ATOM 869 O O . PRO B 1 26 ? -23.573 -0.958 -14.439 1.00 16.31 26 PRO B O 1
ATOM 873 N N . GLU B 1 27 ? -22.618 -2.456 -13.071 1.00 15.99 27 GLU B N 1
ATOM 874 C CA . GLU B 1 27 ? -23.871 -2.781 -12.428 1.00 14.54 27 GLU B CA 1
ATOM 875 C C . GLU B 1 27 ? -24.378 -1.664 -11.507 1.00 15.14 27 GLU B C 1
ATOM 876 O O . GLU B 1 27 ? -25.564 -1.601 -11.190 1.00 15.15 27 GLU B O 1
ATOM 882 N N . VAL B 1 28 ? -23.482 -0.783 -11.098 1.00 15.16 28 VAL B N 1
ATOM 883 C CA . VAL B 1 28 ? -23.822 0.310 -10.188 1.00 14.47 28 VAL B CA 1
ATOM 884 C C . VAL B 1 28 ? -24.262 1.504 -10.998 1.00 13.60 28 VAL B C 1
ATOM 885 O O . VAL B 1 28 ? -23.469 2.094 -11.740 1.00 16.89 28 VAL B O 1
ATOM 889 N N . LYS B 1 29 ? -25.528 1.856 -10.850 1.00 12.70 29 LYS B N 1
ATOM 890 C CA . LYS B 1 29 ? -26.093 2.947 -11.639 1.00 14.12 29 LYS B CA 1
ATOM 891 C C . LYS B 1 29 ? -26.043 4.297 -10.937 1.00 14.78 29 LYS B C 1
ATOM 892 O O . LYS B 1 29 ? -25.931 5.342 -11.603 1.00 16.50 29 LYS B O 1
ATOM 898 N N . GLU B 1 30 ? -26.173 4.298 -9.604 1.00 14.20 30 GLU B N 1
ATOM 899 C CA . GLU B 1 30 ? -26.154 5.548 -8.818 1.00 13.53 30 GLU B CA 1
ATOM 900 C C . GLU B 1 30 ? -25.520 5.244 -7.485 1.00 13.41 30 GLU B C 1
ATOM 901 O O . GLU B 1 30 ? -25.520 4.099 -7.058 1.00 14.37 30 GLU B O 1
ATOM 907 N N . ALA B 1 31 ? -24.951 6.248 -6.833 1.00 13.14 31 ALA B N 1
ATOM 908 C CA . ALA B 1 31 ? -24.363 6.006 -5.506 1.00 12.69 31 ALA B CA 1
ATOM 909 C C . ALA B 1 31 ? -24.301 7.338 -4.796 1.00 13.40 31 ALA B C 1
ATOM 910 O O . ALA B 1 31 ? -24.077 8.365 -5.437 1.00 14.24 31 ALA B O 1
ATOM 912 N N . TYR B 1 32 ? -24.572 7.316 -3.488 1.00 13.31 32 TYR B N 1
ATOM 913 C CA . TYR B 1 32 ? -24.652 8.533 -2.696 1.00 14.28 32 TYR B CA 1
ATOM 914 C C . TYR B 1 32 ? -23.980 8.358 -1.362 1.00 14.79 32 TYR B C 1
ATOM 915 O O . TYR B 1 32 ? -24.240 7.361 -0.691 1.00 15.10 32 TYR B O 1
ATOM 924 N N . VAL B 1 33 ? -23.111 9.305 -0.989 1.00 13.93 33 VAL B N 1
ATOM 925 C CA . VAL B 1 33 ? -22.554 9.322 0.369 1.00 12.91 33 VAL B CA 1
ATOM 926 C C . VAL B 1 33 ? -23.675 10.096 1.073 1.00 12.90 33 VAL B C 1
ATOM 927 O O . VAL B 1 33 ? -24.156 11.136 0.594 1.00 13.59 33 VAL B O 1
ATOM 931 N N . VAL B 1 34 ? -24.084 9.606 2.238 1.00 13.71 34 VAL B N 1
ATOM 932 C CA . VAL B 1 34 ? -25.214 10.222 2.922 1.00 13.93 34 VAL B CA 1
ATOM 933 C C . VAL B 1 34 ? -24.914 10.490 4.371 1.00 14.31 34 VAL B C 1
ATOM 934 O O . VAL B 1 34 ? -23.962 9.945 4.913 1.00 15.44 34 VAL B O 1
ATOM 938 N N . TYR B 1 35 ? -25.732 11.375 4.933 1.00 15.23 35 TYR B N 1
ATOM 939 C CA . TYR B 1 35 ? -25.675 11.728 6.350 1.00 14.69 35 TYR B CA 1
ATOM 940 C C . TYR B 1 35 ? -26.947 11.098 6.898 1.00 14.08 35 TYR B C 1
ATOM 941 O O . TYR B 1 35 ? -28.070 11.485 6.523 1.00 15.20 35 TYR B O 1
ATOM 950 N N . GLY B 1 36 ? -26.755 10.167 7.815 1.00 14.24 36 GLY B N 1
ATOM 951 C CA . GLY B 1 36 ? -27.878 9.430 8.387 1.00 15.85 36 GLY B CA 1
ATOM 952 C C . GLY B 1 36 ? -27.317 8.205 9.102 1.00 15.66 36 GLY B C 1
ATOM 953 O O . GLY B 1 36 ? -26.136 8.180 9.497 1.00 18.68 36 GLY B O 1
ATOM 954 N N . GLU B 1 37 ? -28.152 7.181 9.241 1.00 18.00 37 GLU B N 1
ATOM 955 C CA . GLU B 1 37 ? -27.716 5.986 9.945 1.00 20.20 37 GLU B CA 1
ATOM 956 C C . GLU B 1 37 ? -26.676 5.184 9.210 1.00 20.55 37 GLU B C 1
ATOM 957 O O . GLU B 1 37 ? -25.909 4.448 9.828 1.00 22.49 37 GLU B O 1
ATOM 963 N N . TYR B 1 38 ? -26.637 5.312 7.885 1.00 17.29 38 TYR B N 1
ATOM 964 C CA . TYR B 1 38 ? -25.628 4.630 7.088 1.00 17.30 38 TYR B CA 1
ATOM 965 C C . TYR B 1 38 ? -24.754 5.692 6.410 1.00 16.45 38 TYR B C 1
ATOM 966 O O . TYR B 1 38 ? -25.087 6.891 6.460 1.00 18.86 38 TYR B O 1
ATOM 975 N N . ASP B 1 39 ? -23.666 5.240 5.773 1.00 16.98 39 ASP B N 1
ATOM 976 C CA . ASP B 1 39 ? -22.715 6.122 5.095 1.00 16.69 39 ASP B CA 1
ATOM 977 C C . ASP B 1 39 ? -22.972 6.280 3.599 1.00 15.57 39 ASP B C 1
ATOM 978 O O . ASP B 1 39 ? -22.630 7.313 3.035 1.00 14.84 39 ASP B O 1
ATOM 983 N N . LEU B 1 40 ? -23.514 5.243 2.964 1.00 15.25 40 LEU B N 1
ATOM 984 C CA . LEU B 1 40 ? -23.828 5.322 1.528 1.00 15.37 40 LEU B CA 1
ATOM 985 C C . LEU B 1 40 ? -25.104 4.579 1.239 1.00 15.92 40 LEU B C 1
ATOM 986 O O . LEU B 1 40 ? -25.514 3.699 1.976 1.00 15.64 40 LEU B O 1
ATOM 991 N N . ILE B 1 41 ? -25.715 4.944 0.130 1.00 16.26 41 ILE B N 1
ATOM 992 C CA . ILE B 1 41 ? -26.837 4.195 -0.420 1.00 16.14 41 ILE B CA 1
ATOM 993 C C . ILE B 1 41 ? -26.429 4.027 -1.883 1.00 16.62 41 ILE B C 1
ATOM 994 O O . ILE B 1 41 ? -26.037 4.995 -2.562 1.00 14.30 41 ILE B O 1
ATOM 999 N N . VAL B 1 42 ? -26.463 2.771 -2.346 1.00 16.03 42 VAL B N 1
ATOM 1000 C CA . VAL B 1 42 ? -25.983 2.453 -3.694 1.00 16.64 42 VAL B CA 1
ATOM 1001 C C . VAL B 1 42 ? -27.046 1.747 -4.487 1.00 16.10 42 VAL B C 1
ATOM 1002 O O . VAL B 1 42 ? -27.711 0.837 -3.953 1.00 16.49 42 VAL B O 1
ATOM 1006 N N . LYS B 1 43 ? -27.250 2.129 -5.746 1.00 15.58 43 LYS B N 1
ATOM 1007 C CA . LYS B 1 43 ? -28.300 1.532 -6.574 1.00 16.18 43 LYS B CA 1
ATOM 1008 C C . LYS B 1 43 ? -27.661 0.625 -7.618 1.00 16.19 43 LYS B C 1
ATOM 1009 O O . LYS B 1 43 ? -26.850 1.086 -8.423 1.00 15.04 43 LYS B O 1
ATOM 1015 N N . VAL B 1 44 ? -28.044 -0.649 -7.617 1.00 15.77 44 VAL B N 1
ATOM 1016 C CA . VAL B 1 44 ? -27.455 -1.650 -8.510 1.00 16.56 44 VAL B CA 1
ATOM 1017 C C . VAL B 1 44 ? -28.559 -2.234 -9.344 1.00 16.83 44 VAL B C 1
ATOM 1018 O O . VAL B 1 44 ? -29.662 -2.413 -8.836 1.00 18.15 44 VAL B O 1
ATOM 1022 N N . GLU B 1 45 ? -28.304 -2.525 -10.623 1.00 15.90 45 GLU B N 1
ATOM 1023 C CA . GLU B 1 45 ? -29.296 -3.178 -11.463 1.00 16.04 45 GLU B CA 1
ATOM 1024 C C . GLU B 1 45 ? -28.612 -4.304 -12.177 1.00 15.74 45 GLU B C 1
ATOM 1025 O O . GLU B 1 45 ? -27.517 -4.135 -12.738 1.00 15.53 45 GLU B O 1
ATOM 1031 N N . THR B 1 46 ? -29.274 -5.448 -12.170 1.00 15.68 46 THR B N 1
ATOM 1032 C CA . THR B 1 46 ? -28.792 -6.630 -12.874 1.00 16.47 46 THR B CA 1
ATOM 1033 C C . THR B 1 46 ? -29.969 -7.266 -13.612 1.00 18.07 46 THR B C 1
ATOM 1034 O O . THR B 1 46 ? -31.143 -6.984 -13.335 1.00 18.67 46 THR B O 1
ATOM 1038 N N . ASP B 1 47 ? -29.626 -8.116 -14.572 1.00 19.85 47 ASP B N 1
ATOM 1039 C CA . ASP B 1 47 ? -30.650 -8.784 -15.365 1.00 22.09 47 ASP B CA 1
ATOM 1040 C C . ASP B 1 47 ? -31.388 -9.808 -14.532 1.00 19.56 47 ASP B C 1
ATOM 1041 O O . ASP B 1 47 ? -32.601 -9.957 -14.645 1.00 22.90 47 ASP B O 1
ATOM 1046 N N . THR B 1 48 ? -30.642 -10.517 -13.699 1.00 20.01 48 THR B N 1
ATOM 1047 C CA . THR B 1 48 ? -31.197 -11.603 -12.904 1.00 19.26 48 THR B CA 1
ATOM 1048 C C . THR B 1 48 ? -30.773 -11.602 -11.451 1.00 18.99 48 THR B C 1
ATOM 1049 O O . THR B 1 48 ? -29.795 -10.962 -11.039 1.00 18.25 48 THR B O 1
ATOM 1053 N N . LEU B 1 49 ? -31.516 -12.372 -10.666 1.00 18.83 49 LEU B N 1
ATOM 1054 C CA . LEU B 1 49 ? -31.215 -12.520 -9.267 1.00 19.30 49 LEU B CA 1
ATOM 1055 C C . LEU B 1 49 ? -29.841 -13.188 -9.101 1.00 19.62 49 LEU B C 1
ATOM 1056 O O . LEU B 1 49 ? -29.044 -12.830 -8.233 1.00 19.87 49 LEU B O 1
ATOM 1061 N N . LYS B 1 50 ? -29.533 -14.166 -9.955 1.00 18.37 50 LYS B N 1
ATOM 1062 C CA . LYS B 1 50 ? -28.241 -14.841 -9.933 1.00 19.04 50 LYS B CA 1
ATOM 1063 C C . LYS B 1 50 ? -27.101 -13.820 -10.148 1.00 18.75 50 LYS B C 1
ATOM 1064 O O . LYS B 1 50 ? -26.083 -13.871 -9.488 1.00 19.09 50 LYS B O 1
ATOM 1070 N N . ASP B 1 51 ? -27.290 -12.907 -11.093 1.00 18.16 51 ASP B N 1
ATOM 1071 C CA . ASP B 1 51 ? -26.300 -11.870 -11.377 1.00 19.12 51 ASP B CA 1
ATOM 1072 C C . ASP B 1 51 ? -26.087 -10.947 -10.166 1.00 17.08 51 ASP B C 1
ATOM 1073 O O . ASP B 1 51 ? -24.962 -10.522 -9.898 1.00 17.30 51 ASP B O 1
ATOM 1078 N N . LEU B 1 52 ? -27.168 -10.634 -9.457 1.00 17.71 52 LEU B N 1
ATOM 1079 C CA . LEU B 1 52 ? -27.032 -9.757 -8.302 1.00 16.39 52 LEU B CA 1
ATOM 1080 C C . LEU B 1 52 ? -26.280 -10.476 -7.189 1.00 16.85 52 LEU B C 1
ATOM 1081 O O . LEU B 1 52 ? -25.334 -9.931 -6.591 1.00 16.87 52 LEU B O 1
ATOM 1086 N N . ASP B 1 53 ? -26.651 -11.733 -6.925 1.00 16.74 53 ASP B N 1
ATOM 1087 C CA . ASP B 1 53 ? -25.965 -12.435 -5.862 1.00 18.10 53 ASP B CA 1
ATOM 1088 C C . ASP B 1 53 ? -24.453 -12.586 -6.207 1.00 18.69 53 ASP B C 1
ATOM 1089 O O . ASP B 1 53 ? -23.583 -12.485 -5.339 1.00 19.08 53 ASP B O 1
ATOM 1094 N N . GLN B 1 54 ? -24.108 -12.773 -7.476 1.00 18.80 54 GLN B N 1
ATOM 1095 C CA . GLN B 1 54 ? -22.717 -12.878 -7.842 1.00 19.81 54 GLN B CA 1
ATOM 1096 C C . GLN B 1 54 ? -22.012 -11.526 -7.626 1.00 17.96 54 GLN B C 1
ATOM 1097 O O . GLN B 1 54 ? -20.891 -11.474 -7.162 1.00 19.58 54 GLN B O 1
ATOM 1103 N N . PHE B 1 55 ? -22.705 -10.438 -7.970 1.00 16.88 55 PHE B N 1
ATOM 1104 C CA . PHE B 1 55 ? -22.139 -9.101 -7.807 1.00 17.58 55 PHE B CA 1
ATOM 1105 C C . PHE B 1 55 ? -21.827 -8.820 -6.331 1.00 17.27 55 PHE B C 1
ATOM 1106 O O . PHE B 1 55 ? -20.771 -8.298 -5.985 1.00 16.30 55 PHE B O 1
ATOM 1114 N N . ILE B 1 56 ? -22.773 -9.148 -5.462 1.00 17.13 56 ILE B N 1
ATOM 1115 C CA . ILE B 1 56 ? -22.577 -8.937 -4.040 1.00 20.54 56 ILE B CA 1
ATOM 1116 C C . ILE B 1 56 ? -21.458 -9.808 -3.508 1.00 21.38 56 ILE B C 1
ATOM 1117 O O . ILE B 1 56 ? -20.606 -9.360 -2.723 1.00 21.67 56 ILE B O 1
ATOM 1122 N N . THR B 1 57 ? -21.420 -11.058 -3.955 1.00 21.85 57 THR B N 1
ATOM 1123 C CA . THR B 1 57 ? -20.404 -11.977 -3.506 1.00 24.37 57 THR B CA 1
ATOM 1124 C C . THR B 1 57 ? -18.989 -11.628 -3.934 1.00 24.41 57 THR B C 1
ATOM 1125 O O . THR B 1 57 ? -18.078 -11.641 -3.101 1.00 27.21 57 THR B O 1
ATOM 1129 N N . GLU B 1 58 ? -18.784 -11.271 -5.201 1.00 23.72 58 GLU B N 1
ATOM 1130 C CA . GLU B 1 58 ? -17.451 -10.973 -5.701 1.00 24.63 58 GLU B CA 1
ATOM 1131 C C . GLU B 1 58 ? -16.983 -9.540 -5.595 1.00 23.77 58 GLU B C 1
ATOM 1132 O O . GLU B 1 58 ? -15.781 -9.266 -5.573 1.00 25.62 58 GLU B O 1
ATOM 1138 N N . LYS B 1 59 ? -17.922 -8.624 -5.580 1.00 22.40 59 LYS B N 1
ATOM 1139 C CA . LYS B 1 59 ? -17.539 -7.239 -5.514 1.00 21.83 59 LYS B CA 1
ATOM 1140 C C . LYS B 1 59 ? -17.719 -6.696 -4.111 1.00 22.13 59 LYS B C 1
ATOM 1141 O O . LYS B 1 59 ? -16.720 -6.482 -3.392 1.00 23.60 59 LYS B O 1
ATOM 1147 N N . ILE B 1 60 ? -18.969 -6.547 -3.684 1.00 19.92 60 ILE B N 1
ATOM 1148 C CA . ILE B 1 60 ? -19.239 -5.965 -2.375 1.00 20.20 60 ILE B CA 1
ATOM 1149 C C . ILE B 1 60 ? -18.550 -6.655 -1.208 1.00 21.85 60 ILE B C 1
ATOM 1150 O O . ILE B 1 60 ? -17.839 -6.012 -0.411 1.00 20.84 60 ILE B O 1
ATOM 1155 N N . ARG B 1 61 ? -18.769 -7.960 -1.084 1.00 22.17 61 ARG B N 1
ATOM 1156 C CA . ARG B 1 61 ? -18.165 -8.695 0.013 1.00 24.71 61 ARG B CA 1
ATOM 1157 C C . ARG B 1 61 ? -16.644 -8.788 0.014 1.00 25.34 61 ARG B C 1
ATOM 1158 O O . ARG B 1 61 ? -16.070 -9.182 1.023 1.00 27.91 61 ARG B O 1
ATOM 1166 N N . LYS B 1 62 ? -15.984 -8.425 -1.079 1.00 25.52 62 LYS B N 1
ATOM 1167 C CA . LYS B 1 62 ? -14.523 -8.476 -1.136 1.00 26.59 62 LYS B CA 1
ATOM 1168 C C . LYS B 1 62 ? -13.882 -7.083 -1.066 1.00 25.59 62 LYS B C 1
ATOM 1169 O O . LYS B 1 62 ? -12.704 -6.901 -1.412 1.00 26.72 62 LYS B O 1
ATOM 1175 N N . MET B 1 63 ? -14.685 -6.122 -0.754 1.00 23.62 63 MET B N 1
ATOM 1176 C CA . MET B 1 63 ? -14.177 -4.780 -0.502 1.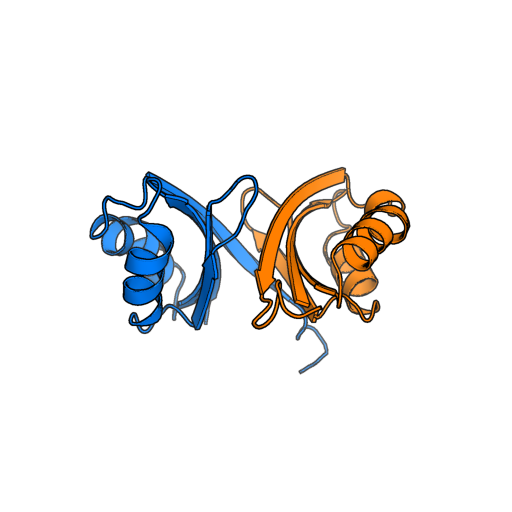00 22.43 63 MET B CA 1
ATOM 1177 C C . MET B 1 63 ? -14.087 -4.496 0.993 1.00 20.23 63 MET B C 1
ATOM 1178 O O . MET B 1 63 ? -15.129 -4.303 1.615 1.00 19.16 63 MET B O 1
ATOM 1183 N N . PRO B 1 64 ? -12.902 -4.694 1.547 1.00 21.86 64 PRO B N 1
ATOM 1184 C CA . PRO B 1 64 ? -12.816 -4.553 2.993 1.00 21.02 64 PRO B CA 1
ATOM 1185 C C . PRO B 1 64 ? -13.243 -3.221 3.581 1.00 20.86 64 PRO B C 1
ATOM 1186 O O . PRO B 1 64 ? -13.559 -3.144 4.768 1.00 20.03 64 PRO B O 1
ATOM 1190 N N . GLU B 1 65 ? -13.293 -2.189 2.744 1.00 18.66 65 GLU B N 1
ATOM 1191 C CA . GLU B 1 65 ? -13.720 -0.866 3.203 1.00 18.82 65 GLU B CA 1
ATOM 1192 C C . GLU B 1 65 ? -15.213 -0.827 3.564 1.00 18.22 65 GLU B C 1
ATOM 1193 O O . GLU B 1 65 ? -15.651 0.043 4.318 1.00 18.81 65 GLU B O 1
ATOM 1199 N N . ILE B 1 66 ? -15.983 -1.783 3.056 1.00 18.25 66 ILE B N 1
ATOM 1200 C CA . ILE B 1 66 ? -17.417 -1.845 3.343 1.00 17.70 66 ILE B CA 1
ATOM 1201 C C . ILE B 1 66 ? -17.548 -2.753 4.551 1.00 17.25 66 ILE B C 1
ATOM 1202 O O . ILE B 1 66 ? -17.204 -3.926 4.459 1.00 19.64 66 ILE B O 1
ATOM 1207 N N . GLN B 1 67 ? -18.012 -2.180 5.653 1.00 18.32 67 GLN B N 1
ATOM 1208 C CA . GLN B 1 67 ? -18.134 -2.847 6.953 1.00 19.41 67 GLN B CA 1
ATOM 1209 C C . GLN B 1 67 ? -19.499 -3.360 7.366 1.00 20.39 67 GLN B C 1
ATOM 1210 O O . GLN B 1 67 ? -19.576 -4.311 8.139 1.00 20.63 67 GLN B O 1
ATOM 1216 N N . MET B 1 68 ? -20.563 -2.717 6.892 1.00 19.08 68 MET B N 1
ATOM 1217 C CA . MET B 1 68 ? -21.918 -3.188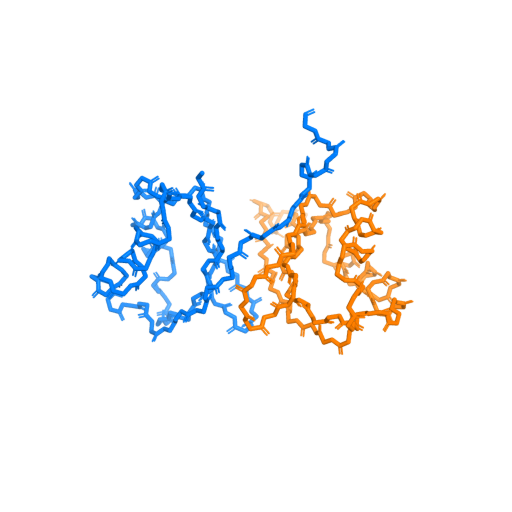 7.191 1.00 19.47 68 MET B CA 1
ATOM 1218 C C . MET B 1 68 ? -22.777 -2.880 5.974 1.00 18.45 68 MET B C 1
ATOM 1219 O O . MET B 1 68 ? -22.516 -1.911 5.266 1.00 17.87 68 MET B O 1
ATOM 1224 N N . THR B 1 69 ? -23.759 -3.734 5.714 1.00 17.65 69 THR B N 1
ATOM 1225 C CA . THR B 1 69 ? -24.695 -3.461 4.626 1.00 17.29 69 THR B CA 1
ATOM 1226 C C . THR B 1 69 ? -26.114 -3.843 5.016 1.00 17.54 69 THR B C 1
ATOM 1227 O O . THR B 1 69 ? -26.355 -4.624 5.935 1.00 18.87 69 THR B O 1
ATOM 1231 N N . SER B 1 70 ? -27.059 -3.260 4.303 1.00 16.83 70 SER B N 1
ATOM 1232 C CA . SER B 1 70 ? -28.483 -3.591 4.459 1.00 16.91 70 SER B CA 1
ATOM 1233 C C . SER B 1 70 ? -28.977 -3.509 3.019 1.00 17.59 70 SER B C 1
ATOM 1234 O O . SER B 1 70 ? -28.971 -2.437 2.406 1.00 16.29 70 SER B O 1
ATOM 1237 N N . THR B 1 71 ? -29.427 -4.639 2.480 1.00 16.57 71 THR B N 1
ATOM 1238 C CA . THR B 1 71 ? -29.837 -4.738 1.093 1.00 17.09 71 THR B CA 1
ATOM 1239 C C . THR B 1 71 ? -31.352 -4.814 0.899 1.00 17.49 71 THR B C 1
ATOM 1240 O O . THR B 1 71 ? -32.039 -5.562 1.600 1.00 18.79 71 THR B O 1
ATOM 1244 N N . MET B 1 72 ? -31.858 -4.045 -0.064 1.00 17.52 72 MET B N 1
ATOM 1245 C CA . MET B 1 72 ? -33.235 -4.006 -0.459 1.00 16.99 72 MET B CA 1
ATOM 1246 C C . MET B 1 72 ? -33.353 -4.243 -1.941 1.00 18.27 72 MET B C 1
ATOM 1247 O O . MET B 1 72 ? -32.706 -3.612 -2.760 1.00 20.18 72 MET B O 1
ATOM 1252 N N . ILE B 1 73 ? -34.252 -5.177 -2.246 1.00 15.82 73 ILE B N 1
ATOM 1253 C CA . ILE B 1 73 ? -34.401 -5.503 -3.635 1.00 16.06 73 ILE B CA 1
ATOM 1254 C C . ILE B 1 73 ? -35.805 -5.238 -4.149 1.00 15.16 73 ILE B C 1
ATOM 1255 O O . ILE B 1 73 ? -36.800 -5.398 -3.444 1.00 16.78 73 ILE B O 1
ATOM 1260 N N . ALA B 1 74 ? -35.841 -4.825 -5.414 1.00 16.37 74 ALA B N 1
ATOM 1261 C CA . ALA B 1 74 ? -37.117 -4.643 -6.095 1.00 15.78 74 ALA B CA 1
ATOM 1262 C C . ALA B 1 74 ? -36.951 -5.516 -7.349 1.00 17.35 74 ALA B C 1
ATOM 1263 O O . ALA B 1 74 ? -35.975 -5.360 -8.066 1.00 18.02 74 ALA B O 1
ATOM 1265 N N . ILE B 1 75 ? -37.854 -6.451 -7.595 1.00 18.65 75 ILE B N 1
ATOM 1266 C CA . ILE B 1 75 ? -37.757 -7.282 -8.792 1.00 18.48 75 ILE B CA 1
ATOM 1267 C C . ILE B 1 75 ? -38.875 -6.805 -9.732 1.00 19.72 75 ILE B C 1
ATOM 1268 O O . ILE B 1 75 ? -40.057 -6.838 -9.374 1.00 21.19 75 ILE B O 1
ATOM 1273 N N . LEU B 1 76 ? -38.480 -6.349 -10.925 1.00 20.90 76 LEU B N 1
ATOM 1274 C CA . LEU B 1 76 ? -39.427 -5.837 -11.909 1.00 23.19 76 LEU B CA 1
ATOM 1275 C C . LEU B 1 76 ? -39.344 -6.737 -13.117 1.00 24.51 76 LEU B C 1
ATOM 1276 O O . LEU B 1 76 ? -38.397 -6.657 -13.921 1.00 24.28 76 LEU B O 1
ATOM 1281 N N . GLU B 1 77 ? -40.335 -7.619 -13.212 1.00 25.42 77 GLU B N 1
ATOM 1282 C CA . GLU B 1 77 ? -40.430 -8.583 -14.306 1.00 26.94 77 GLU B CA 1
ATOM 1283 C C . GLU B 1 77 ? -41.859 -8.558 -14.804 1.00 28.35 77 GLU B C 1
ATOM 1284 O O . GLU B 1 77 ? -42.788 -8.857 -14.060 1.00 29.18 77 GLU B O 1
ATOM 1290 N N . HIS B 1 78 ? -42.035 -8.225 -16.067 1.00 31.15 78 HIS B N 1
ATOM 1291 C CA . HIS B 1 78 ? -43.386 -8.151 -16.602 1.00 33.17 78 HIS B CA 1
ATOM 1292 C C . HIS B 1 78 ? -43.862 -9.487 -17.181 1.00 33.07 78 HIS B C 1
ATOM 1293 O O . HIS B 1 78 ? -45.041 -9.635 -17.529 1.00 34.08 78 HIS B O 1
ATOM 1300 N N . HIS B 1 79 ? -42.951 -10.460 -17.257 1.00 31.81 79 HIS B N 1
ATOM 1301 C CA . HIS B 1 79 ? -43.271 -11.790 -17.784 1.00 31.28 79 HIS B CA 1
ATOM 1302 C C . HIS B 1 79 ? -42.633 -12.892 -16.930 1.00 29.49 79 HIS B C 1
ATOM 1303 O O . HIS B 1 79 ? -42.066 -13.834 -17.475 1.00 28.53 79 HIS B O 1
ATOM 1310 N N . HIS B 1 80 ? -42.710 -12.774 -15.598 1.00 27.23 80 HIS B N 1
ATOM 1311 C CA . HIS B 1 80 ? -42.104 -13.790 -14.713 1.00 26.31 80 HIS B CA 1
ATOM 1312 C C . HIS B 1 80 ? -42.556 -15.223 -15.014 1.00 25.67 80 HIS B C 1
ATOM 1313 O O . HIS B 1 80 ? -41.796 -16.185 -14.835 1.00 25.32 80 HIS B O 1
ATOM 1320 N N . HIS B 1 81 ? -43.798 -15.350 -15.457 1.00 25.22 81 HIS B N 1
ATOM 1321 C CA . HIS B 1 81 ? -44.363 -16.652 -15.753 1.00 24.60 81 HIS B CA 1
ATOM 1322 C C . HIS B 1 81 ? -44.370 -17.052 -17.203 1.00 24.13 81 HIS B C 1
ATOM 1323 O O . HIS B 1 81 ? -45.031 -18.027 -17.558 1.00 22.96 81 HIS B O 1
ATOM 1330 N N . HIS B 1 82 ? -43.655 -16.305 -18.036 1.00 22.84 82 HIS B N 1
ATOM 1331 C CA . HIS B 1 82 ? -43.579 -16.631 -19.442 1.00 22.52 82 HIS B CA 1
ATOM 1332 C C . HIS B 1 82 ? -42.356 -17.466 -19.773 1.00 23.05 82 HIS B C 1
ATOM 1333 O O . HIS B 1 82 ? -41.282 -16.927 -20.028 1.00 24.09 82 HIS B O 1
ATOM 1340 N N . HIS B 1 83 ? -42.516 -18.778 -19.723 1.00 21.16 83 HIS B N 1
ATOM 1341 C CA . HIS B 1 83 ? -41.429 -19.669 -20.112 1.00 21.95 83 HIS B CA 1
ATOM 1342 C C . HIS B 1 83 ? -41.894 -20.611 -21.196 1.00 20.16 83 HIS B C 1
ATOM 1343 O O . HIS B 1 83 ? -42.872 -20.232 -21.854 1.00 18.45 83 HIS B O 1
#

Organism: Pyrococcus horikoshii (strain ATCC 700860 / DSM 12428 / JCM 9974 / NBRC 100139 / OT-3) (NCBI:txid70601)

CATH classification: 3.30.70.920

InterPro domains:
  IPR011008 Dimeric alpha-beta barrel [SSF54909] (1-74)
  IPR019887 Transcription regulator AsnC/Lrp, ligand binding domain [PF01037] (3-75)
  IPR050684 Transcriptional regulator Lrp/AsnC/Siroheme decarboxylase [PTHR43413] (1-73)

Sequence (166 aa):
MVTAFILMVTAAGKEREVMEKLLAMPEVKEAYVVYGEYDLIVKVETDTLKDLDQFITEKIRKMPEIQMTSTMIAILEHHHHHHMVTAFILMVTAAGKEREVMEKLLAMPEVKEAYVVYGEYDLIVKVETDTLKDLDQFITEKIRKMPEIQMTSTMIAILEHHHHHH

Foldseek 3Di:
DWKKKKFFAFAPPCQVVVQVVQVVDPQWDDKDQDDDPGGMITMGDDPDVVVVVCCVPPVCVVPVRTPDIDMDIDPDDDCVVPD/DKKKKKFFAFDPPCLVVVQVVQVVDPQWDHKDQDDDPGGIITIGDDPDPVVVVVCCVPPVVPP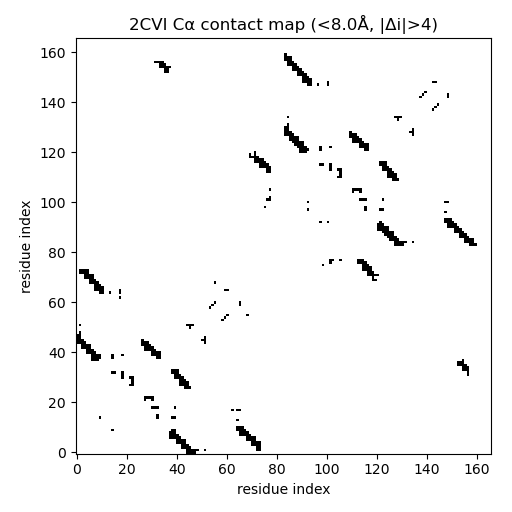RRTDDMDMDMDDDDPCPPPD

GO terms:
  GO:0042802 identical protein binding (F, IPI)
  GO:0005515 protein binding (F, IPI)

Radius of gyration: 16.03 Å; Cα contacts (8 Å, |Δi|>4): 318; chains: 2; bounding box: 39×43×31 Å

Nearest PDB structures (foldseek):
  2cvi-assembly1_B  TM=8.680E-01  e=1.849E-14  Pyrococcus horikoshii OT3
  2e1a-assembly1_B  TM=9.656E-01  e=1.938E-13  Pyrococcus horikoshii OT3
  2zbc-assembly1_C-2  TM=9.562E-01  e=1.198E-08  Sulfurisphaera tokodaii str. 7
  2djw-assembly1_F  TM=9.209E-01  e=3.568E-07  Thermus thermophilus HB8
  7fby-assembly1_A  TM=9.532E-01  e=1.405E-06  Pyrococcus horikoshii OT3

Solvent-accessible surface area: 9543 Å² total; per-residue (Å²): 155,27,21,0,0,0,0,0,38,9,16,98,71,75,39,189,81,0,30,101,104,0,68,87,26,106,47,8,96,48,16,44,49,4,172,51,99,12,42,0,0,0,27,1,40,9,117,66,95,144,60,5,84,77,7,34,60,109,59,8,182,156,7,109,35,16,120,89,39,20,29,0,39,20,107,43,38,38,95,52,126,126,209,81,2,6,0,1,1,0,0,31,7,22,99,72,78,46,123,67,0,0,56,88,0,39,89,30,108,54,8,97,30,0,2,11,7,157,41,143,38,36,0,0,0,21,0,46,12,118,61,97,160,60,6,94,119,7,19,64,81,97,5,161,142,18,114,26,20,110,121,53,12,47,0,44,18,89,98,78,150,120,132,154,138,228